Protein AF-A0A8T0H4E7-F1 (afdb_monomer_lite)

InterPro domains:
  IPR002161 Pyridoxal 5'-phosphate synthase subunit PdxT/SNO [PF01174] (1-111)
  IPR002161 Pyridoxal 5'-phosphate synthase subunit PdxT/SNO [PIRSF005639] (1-118)
  IPR002161 Pyridoxal 5'-phosphate synthase subunit PdxT/SNO [PS51130] (1-142)
  IPR002161 Pyridoxal 5'-phosphate synthase subunit PdxT/SNO [PTHR31559] (1-111)
  IPR029062 Class I glutamine amidotransferase-like [G3DSA:3.40.50.880] (1-123)
  IPR029062 Class I glutamine amidotransferase-like [SSF52317] (5-111)

Radius of gyration: 15.37 Å; chains: 1; bounding box: 37×36×42 Å

Structure (mmCIF, N/CA/C/O backbone):
data_AF-A0A8T0H4E7-F1
#
_entry.id   AF-A0A8T0H4E7-F1
#
loop_
_atom_site.group_PDB
_atom_site.id
_atom_site.type_symbol
_atom_site.label_atom_id
_atom_site.label_alt_id
_atom_site.label_comp_id
_atom_site.label_asym_id
_atom_site.label_entity_id
_atom_site.label_seq_id
_atom_site.pdbx_PDB_ins_code
_atom_site.Cartn_x
_atom_site.Cartn_y
_atom_site.Cartn_z
_atom_site.occupancy
_atom_site.B_iso_or_equiv
_atom_site.auth_seq_id
_atom_site.auth_comp_id
_atom_site.auth_asym_id
_atom_site.auth_atom_id
_atom_site.pdbx_PDB_model_num
ATOM 1 N N . MET A 1 1 ? 3.906 6.409 13.443 1.00 76.38 1 MET A N 1
ATOM 2 C CA . MET A 1 1 ? 2.557 6.799 12.987 1.00 76.38 1 MET A CA 1
ATOM 3 C C . MET A 1 1 ? 1.500 6.379 13.993 1.00 76.38 1 MET A C 1
ATOM 5 O O . MET A 1 1 ? 1.150 7.222 14.802 1.00 76.38 1 MET A O 1
ATOM 9 N N . ALA A 1 2 ? 1.105 5.104 14.060 1.00 83.75 2 ALA A N 1
ATOM 10 C CA . ALA A 1 2 ? 0.027 4.623 14.939 1.00 83.75 2 ALA A CA 1
ATOM 11 C C . ALA A 1 2 ? 0.078 5.129 16.395 1.00 83.75 2 ALA A C 1
ATOM 13 O O . ALA A 1 2 ? -0.837 5.810 16.832 1.00 83.75 2 ALA A O 1
ATOM 14 N N . LYS A 1 3 ? 1.197 4.924 17.109 1.00 85.31 3 LYS A N 1
ATOM 15 C CA . LYS A 1 3 ? 1.351 5.390 18.505 1.00 85.31 3 LYS A CA 1
ATOM 16 C C . LYS A 1 3 ? 1.148 6.900 18.689 1.00 85.31 3 LYS A C 1
ATOM 18 O O . LYS A 1 3 ? 0.689 7.344 19.733 1.00 85.31 3 LYS A O 1
ATOM 23 N N . LEU A 1 4 ? 1.531 7.700 17.691 1.00 87.69 4 LEU A N 1
ATOM 24 C CA . LEU A 1 4 ? 1.355 9.152 17.736 1.00 87.69 4 LEU A CA 1
ATOM 25 C C . LEU A 1 4 ? -0.102 9.532 17.458 1.00 87.69 4 LEU A C 1
ATOM 27 O O . LEU A 1 4 ? -0.629 10.423 18.116 1.00 87.69 4 LEU A O 1
ATOM 31 N N . ALA A 1 5 ? -0.747 8.851 16.509 1.00 88.50 5 ALA A N 1
ATOM 32 C CA . ALA A 1 5 ? -2.164 9.040 16.228 1.00 88.50 5 ALA A CA 1
ATOM 33 C C . ALA A 1 5 ? -3.026 8.659 17.441 1.00 88.50 5 ALA A C 1
ATOM 35 O O . ALA A 1 5 ? -3.942 9.396 17.785 1.00 88.50 5 ALA A O 1
ATOM 36 N N . GLU A 1 6 ? -2.680 7.578 18.139 1.00 88.44 6 GLU A N 1
ATOM 37 C CA . GLU A 1 6 ? -3.348 7.133 19.364 1.00 88.44 6 GLU A CA 1
ATOM 38 C C . GLU A 1 6 ? -3.171 8.152 20.492 1.00 88.44 6 GLU A C 1
ATOM 40 O O . GLU A 1 6 ? -4.150 8.655 21.042 1.00 88.44 6 GLU A O 1
ATOM 45 N N . LYS A 1 7 ? -1.919 8.551 20.770 1.00 90.19 7 LYS A N 1
ATOM 46 C CA . LYS A 1 7 ? -1.595 9.534 21.815 1.00 90.19 7 LYS A CA 1
ATOM 47 C C . LYS A 1 7 ? -2.339 10.861 21.629 1.00 90.19 7 LYS A C 1
ATOM 49 O O . LYS A 1 7 ? -2.715 11.487 22.614 1.00 90.19 7 LYS A O 1
ATOM 54 N N . ASN A 1 8 ? -2.552 11.279 20.382 1.00 93.88 8 ASN A N 1
ATOM 55 C CA . ASN A 1 8 ? -3.257 12.517 20.046 1.00 93.88 8 ASN A CA 1
ATOM 56 C C . ASN A 1 8 ? -4.742 12.305 19.699 1.00 93.88 8 ASN A C 1
ATOM 58 O O . ASN A 1 8 ? -5.394 13.250 19.266 1.00 93.88 8 ASN A O 1
ATOM 62 N N . LYS A 1 9 ? -5.285 11.090 19.869 1.00 91.50 9 LYS A N 1
ATOM 63 C CA . LYS A 1 9 ? -6.686 10.740 19.567 1.00 91.50 9 LYS A CA 1
ATOM 64 C C . LYS A 1 9 ? -7.119 11.109 18.138 1.00 91.50 9 LYS A C 1
ATOM 66 O O . LYS A 1 9 ? -8.251 11.519 17.908 1.00 91.50 9 LYS A O 1
ATOM 71 N N . LEU A 1 10 ? -6.216 10.954 17.168 1.00 92.62 10 LEU A N 1
ATOM 72 C CA . LEU A 1 10 ? -6.432 11.349 15.771 1.00 92.62 10 LEU A CA 1
ATOM 73 C C . LEU A 1 10 ? -7.152 10.287 14.934 1.00 92.62 10 LEU A C 1
ATOM 75 O O . LEU A 1 10 ? -7.646 10.608 13.859 1.00 92.62 10 LEU A O 1
ATOM 79 N N . PHE A 1 11 ? -7.237 9.039 15.403 1.00 90.75 11 PHE A N 1
ATOM 80 C CA . PHE A 1 11 ? -7.870 7.948 14.653 1.00 90.75 11 PHE A CA 1
ATOM 81 C C . PHE A 1 11 ? -9.293 8.264 14.161 1.00 90.75 11 PHE A C 1
ATOM 83 O O . PHE A 1 11 ? -9.542 8.052 12.976 1.00 90.75 11 PHE A O 1
ATOM 90 N N . PRO A 1 12 ? -10.211 8.813 14.985 1.00 91.62 12 PRO A N 1
ATOM 91 C CA . PRO A 1 12 ? -11.553 9.152 14.516 1.00 91.62 12 PRO A CA 1
ATOM 92 C C . PRO A 1 12 ? -11.538 10.176 13.376 1.00 91.62 12 PRO A C 1
ATOM 94 O O . PRO A 1 12 ? -12.178 9.961 12.354 1.00 91.62 12 PRO A O 1
ATOM 97 N N . ALA A 1 13 ? -10.750 11.247 13.516 1.00 92.00 13 ALA A N 1
ATOM 98 C CA . ALA A 1 13 ? -10.654 12.302 12.508 1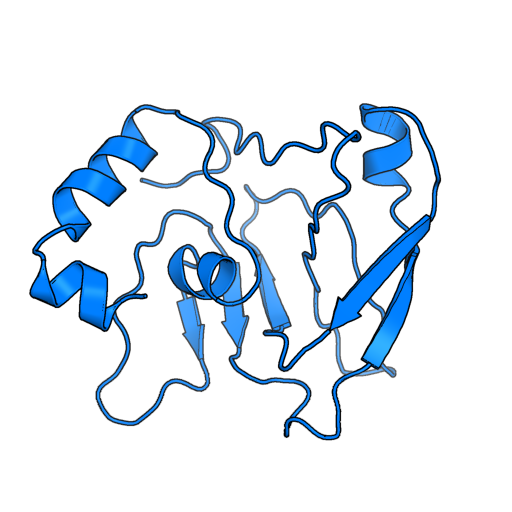.00 92.00 13 ALA A CA 1
ATOM 99 C C . ALA A 1 13 ? -10.009 11.807 11.204 1.00 92.00 13 ALA A C 1
ATOM 101 O O . ALA A 1 13 ? -10.430 12.191 10.119 1.00 92.00 13 ALA A O 1
ATOM 102 N N . LEU A 1 14 ? -9.005 10.933 11.301 1.00 89.62 14 LEU A N 1
ATOM 103 C CA . LEU A 1 14 ? -8.337 10.351 10.139 1.00 89.62 14 LEU A CA 1
ATOM 104 C C . LEU A 1 14 ? -9.240 9.360 9.390 1.00 89.62 14 LEU A C 1
ATOM 106 O O . LEU A 1 14 ? -9.259 9.374 8.162 1.00 89.62 14 LEU A O 1
ATOM 110 N N . ARG A 1 15 ? -10.020 8.542 10.111 1.00 89.19 15 ARG A N 1
ATOM 111 C CA . ARG A 1 15 ? -11.021 7.651 9.499 1.00 89.19 15 ARG A CA 1
ATOM 112 C C . ARG A 1 15 ? -12.136 8.451 8.828 1.00 89.19 15 ARG A C 1
ATOM 114 O O . ARG A 1 15 ? -12.526 8.127 7.714 1.00 89.19 15 ARG A O 1
ATOM 121 N N . GLU A 1 16 ? -12.599 9.525 9.463 1.00 89.38 16 GLU A N 1
ATOM 122 C CA . GLU A 1 16 ? -13.592 10.425 8.868 1.00 89.38 16 GLU A CA 1
ATOM 123 C C . GLU A 1 16 ? -13.056 11.119 7.611 1.00 89.38 16 GLU A C 1
ATOM 125 O O . GLU A 1 16 ? -13.731 11.186 6.587 1.00 89.38 16 GLU A O 1
ATOM 130 N N . PHE A 1 17 ? -11.800 11.568 7.644 1.00 86.75 17 PHE A N 1
ATOM 131 C CA . PHE A 1 17 ? -11.142 12.119 6.465 1.00 86.75 17 PHE A CA 1
ATOM 132 C C . PHE A 1 17 ? -11.109 11.104 5.312 1.00 86.75 17 PHE A C 1
ATOM 134 O O . PHE A 1 17 ? -11.418 11.472 4.180 1.00 86.75 17 PHE A O 1
ATOM 141 N N . GLY A 1 18 ? -10.814 9.832 5.599 1.00 82.56 18 GLY A N 1
ATOM 142 C CA . GLY A 1 18 ? -10.889 8.748 4.615 1.00 82.56 18 GLY A CA 1
ATOM 143 C C . GLY A 1 18 ? -12.295 8.529 4.057 1.00 82.56 18 GLY A C 1
ATOM 144 O O . GLY A 1 18 ? -12.466 8.457 2.841 1.00 82.56 18 GLY A O 1
ATOM 145 N N . ARG A 1 19 ? -13.318 8.523 4.919 1.00 81.44 19 ARG A N 1
ATOM 146 C CA . ARG A 1 19 ? -14.731 8.396 4.512 1.00 81.44 19 ARG A CA 1
ATOM 147 C C . ARG A 1 19 ? -15.236 9.553 3.669 1.00 81.44 19 ARG A C 1
ATOM 149 O O . ARG A 1 19 ? -16.115 9.358 2.839 1.00 81.44 19 ARG A O 1
ATOM 156 N N . SER A 1 20 ? -14.664 10.743 3.837 1.00 81.44 20 SER A N 1
ATOM 157 C CA . SER A 1 20 ? -15.057 11.930 3.071 1.00 81.44 20 SER A CA 1
ATOM 158 C C . SER A 1 20 ? -14.705 11.864 1.574 1.00 81.44 20 SER A C 1
ATOM 160 O O . SER A 1 20 ? -14.944 12.831 0.851 1.00 81.44 20 SER A O 1
ATOM 162 N N . GLY A 1 21 ? -14.120 10.755 1.100 1.00 74.56 21 GLY A N 1
ATOM 163 C CA . GLY A 1 21 ? -13.754 10.550 -0.304 1.00 74.56 21 GLY A CA 1
ATOM 164 C C . GLY A 1 21 ? -12.565 11.401 -0.750 1.00 74.56 21 GLY A C 1
ATOM 165 O O . GLY A 1 21 ? -12.313 11.549 -1.944 1.00 74.56 21 GLY A O 1
ATOM 166 N N . LYS A 1 22 ? -11.836 11.999 0.201 1.00 77.06 22 LYS A N 1
ATOM 167 C CA . LYS A 1 22 ? -10.617 12.752 -0.086 1.00 77.06 22 LYS A CA 1
ATOM 168 C C . LYS A 1 22 ? -9.474 11.779 -0.386 1.00 77.06 22 LYS A C 1
ATOM 170 O O . LYS A 1 22 ? -9.322 10.790 0.331 1.00 77.06 22 LYS A O 1
ATOM 175 N N . PRO A 1 23 ? -8.631 12.069 -1.391 1.00 78.00 23 PRO A N 1
ATOM 176 C CA . PRO A 1 23 ? -7.498 11.214 -1.706 1.00 78.00 23 PRO A CA 1
ATOM 177 C C . PRO A 1 23 ? -6.497 11.203 -0.545 1.00 78.00 23 PRO A C 1
ATOM 179 O O . PRO A 1 23 ? -6.161 12.250 0.017 1.00 78.00 23 PRO A O 1
ATOM 182 N N . ILE A 1 24 ? -6.009 10.012 -0.199 1.00 79.12 24 ILE A N 1
ATOM 183 C CA . ILE A 1 24 ? -4.982 9.800 0.823 1.00 79.12 24 ILE A CA 1
ATOM 184 C C . ILE A 1 24 ? -3.769 9.166 0.158 1.00 79.12 24 ILE A C 1
ATOM 186 O O . ILE A 1 24 ? -3.895 8.222 -0.617 1.00 79.12 24 ILE A O 1
ATOM 190 N N . TRP A 1 25 ? -2.582 9.655 0.515 1.00 81.25 25 TRP A N 1
ATOM 191 C CA . TRP A 1 25 ? -1.328 9.096 0.038 1.00 81.25 25 TRP A CA 1
ATOM 192 C C . TRP A 1 25 ? -0.471 8.560 1.183 1.00 81.25 25 TRP A C 1
ATOM 194 O O . TRP A 1 25 ? -0.014 9.310 2.047 1.00 81.25 25 TRP A O 1
ATOM 204 N N . GLY A 1 26 ? -0.240 7.246 1.180 1.00 80.12 26 GLY A N 1
ATOM 205 C CA . GLY A 1 26 ? 0.661 6.578 2.113 1.00 80.12 26 GLY A CA 1
ATOM 206 C C . GLY A 1 26 ? 1.982 6.184 1.458 1.00 80.12 26 GLY A C 1
ATOM 207 O O . GLY A 1 26 ? 2.012 5.286 0.626 1.00 80.12 26 GLY A O 1
ATOM 208 N N . THR A 1 27 ? 3.094 6.785 1.885 1.00 81.12 27 THR A N 1
ATOM 209 C CA . THR A 1 27 ? 4.447 6.394 1.451 1.00 81.12 27 THR A CA 1
ATOM 210 C C . THR A 1 27 ? 5.150 5.577 2.538 1.00 81.12 27 THR A C 1
ATOM 212 O O . THR A 1 27 ? 5.185 5.976 3.704 1.00 81.12 27 THR A O 1
ATOM 215 N N . CYS A 1 28 ? 5.701 4.407 2.191 1.00 80.69 28 CYS A N 1
ATOM 216 C CA . CYS A 1 28 ? 6.428 3.500 3.098 1.00 80.69 28 CYS A CA 1
ATOM 217 C C . CYS A 1 28 ? 5.693 3.219 4.434 1.00 80.69 28 CYS A C 1
ATOM 219 O O . CYS A 1 28 ? 4.804 2.373 4.499 1.00 80.69 28 CYS A O 1
ATOM 221 N N . ALA A 1 29 ? 6.013 3.938 5.515 1.00 81.62 29 ALA A N 1
ATOM 222 C CA . ALA A 1 29 ? 5.311 3.811 6.794 1.00 81.62 29 ALA A CA 1
ATOM 223 C C . ALA A 1 29 ? 3.836 4.249 6.728 1.00 81.62 29 ALA A C 1
ATOM 225 O O . ALA A 1 29 ? 3.029 3.760 7.518 1.00 81.62 29 ALA A O 1
ATOM 226 N N . GLY A 1 30 ? 3.497 5.154 5.806 1.00 84.31 30 GLY A N 1
ATOM 227 C CA . GLY A 1 30 ? 2.123 5.541 5.496 1.00 84.31 30 GLY A CA 1
ATOM 228 C C . GLY A 1 30 ? 1.336 4.410 4.835 1.00 84.31 30 GLY A C 1
ATOM 229 O O . GLY A 1 30 ? 0.197 4.187 5.218 1.00 84.31 30 GLY A O 1
ATOM 230 N N . LEU A 1 31 ? 1.961 3.638 3.937 1.00 84.56 31 LEU A N 1
ATOM 231 C CA . LEU A 1 31 ? 1.348 2.442 3.343 1.00 84.56 31 LEU A CA 1
ATOM 232 C C . LEU A 1 31 ? 1.008 1.413 4.428 1.00 84.56 31 LEU A C 1
ATOM 234 O O . LEU A 1 31 ? -0.128 0.969 4.518 1.00 84.56 31 LEU A O 1
ATOM 238 N N . ILE A 1 32 ? 1.966 1.102 5.314 1.00 85.19 32 ILE A N 1
ATOM 239 C CA . ILE A 1 32 ? 1.720 0.193 6.449 1.00 85.19 32 ILE A CA 1
ATOM 240 C C . ILE A 1 32 ? 0.558 0.704 7.307 1.00 85.19 32 ILE A C 1
ATOM 242 O O . ILE A 1 32 ? -0.196 -0.092 7.843 1.00 85.19 32 ILE A O 1
ATOM 246 N N . PHE A 1 33 ? 0.436 2.022 7.484 1.00 88.12 33 PHE A N 1
ATOM 247 C CA . PHE A 1 33 ? -0.621 2.609 8.301 1.00 88.12 33 PHE A CA 1
ATOM 248 C C . PHE A 1 33 ? -2.008 2.513 7.648 1.00 88.12 33 PHE A C 1
ATOM 250 O O . PHE A 1 33 ? -2.979 2.403 8.386 1.00 88.12 33 PHE A O 1
ATOM 257 N N . LEU A 1 34 ? -2.101 2.532 6.315 1.00 88.50 34 LEU A N 1
ATOM 258 C CA . LEU A 1 34 ? -3.362 2.421 5.564 1.00 88.50 34 LEU A CA 1
ATOM 259 C C . LEU A 1 34 ? -3.773 0.979 5.249 1.00 88.50 34 LEU A C 1
ATOM 261 O O . LEU A 1 34 ? -4.931 0.739 4.940 1.00 88.50 34 LEU A O 1
ATOM 265 N N . ALA A 1 35 ? -2.849 0.025 5.317 1.00 87.12 35 ALA A N 1
ATOM 266 C CA . ALA A 1 35 ? -3.165 -1.376 5.076 1.00 87.12 35 ALA A CA 1
ATOM 267 C C . ALA A 1 35 ? -4.183 -1.911 6.095 1.00 87.12 35 ALA A C 1
ATOM 269 O O . ALA A 1 35 ? -4.095 -1.614 7.289 1.00 87.12 35 ALA A O 1
ATOM 270 N N . ASP A 1 36 ? -5.100 -2.756 5.634 1.00 86.56 36 ASP A N 1
ATOM 271 C CA . ASP A 1 36 ? -6.044 -3.467 6.499 1.00 86.56 36 ASP A CA 1
ATOM 272 C C . ASP A 1 36 ? -5.353 -4.556 7.328 1.00 86.56 36 ASP A C 1
ATOM 274 O O . ASP A 1 36 ? -5.773 -4.863 8.448 1.00 86.56 36 ASP A O 1
ATOM 278 N N . ARG A 1 37 ? -4.278 -5.152 6.795 1.00 87.31 37 ARG A N 1
ATOM 279 C CA . ARG A 1 37 ? -3.549 -6.243 7.452 1.00 87.31 37 ARG A CA 1
ATOM 280 C C . ARG A 1 37 ? -2.052 -5.964 7.433 1.00 87.31 37 ARG A C 1
ATOM 282 O O . ARG A 1 37 ? -1.477 -5.631 6.399 1.00 87.31 37 ARG A O 1
ATOM 289 N N . ALA A 1 38 ? -1.395 -6.142 8.581 1.00 87.31 38 ALA A N 1
ATOM 290 C CA . ALA A 1 38 ? 0.056 -6.018 8.688 1.00 87.31 38 ALA A CA 1
ATOM 291 C C . ALA A 1 38 ? 0.686 -7.162 9.495 1.00 87.31 38 ALA A C 1
ATOM 293 O O . ALA A 1 38 ? 0.257 -7.469 10.606 1.00 87.31 38 ALA A O 1
ATOM 294 N N . SER A 1 39 ? 1.760 -7.741 8.964 1.00 82.94 39 SER A N 1
ATOM 295 C CA . SER A 1 39 ? 2.592 -8.769 9.597 1.00 82.94 39 SER A CA 1
ATOM 296 C C . SER A 1 39 ? 4.009 -8.239 9.889 1.00 82.94 39 SER A C 1
ATOM 298 O O . SER A 1 39 ? 4.416 -7.171 9.417 1.00 82.94 39 SER A O 1
ATOM 300 N N . GLY A 1 40 ? 4.759 -8.925 10.760 1.00 76.06 40 GLY A N 1
ATOM 301 C CA . GLY A 1 40 ? 6.076 -8.452 11.224 1.00 76.06 40 GLY A CA 1
ATOM 302 C C . GLY A 1 40 ? 6.015 -7.266 12.205 1.00 76.06 40 GLY A C 1
ATOM 303 O O . GLY A 1 40 ? 6.955 -6.472 12.312 1.00 76.06 40 GLY A O 1
ATOM 304 N N . VAL A 1 41 ? 4.892 -7.093 12.909 1.00 73.38 41 VAL A N 1
ATOM 305 C CA . VAL A 1 41 ? 4.732 -6.093 13.977 1.00 73.38 41 VAL A CA 1
ATOM 306 C C . VAL A 1 41 ? 5.435 -6.531 15.266 1.00 73.38 41 VAL A C 1
ATOM 308 O O . VAL A 1 41 ? 5.497 -7.712 15.592 1.00 73.38 41 VAL A O 1
ATOM 311 N N . LYS A 1 42 ? 5.988 -5.562 16.011 1.00 67.62 42 LYS A N 1
ATOM 312 C CA . LYS A 1 42 ? 6.616 -5.822 17.317 1.00 67.62 42 LYS A CA 1
ATOM 313 C C . LYS A 1 42 ? 5.572 -6.315 18.329 1.00 67.62 42 LYS A C 1
ATOM 315 O O . LYS A 1 42 ? 4.395 -5.974 18.215 1.00 67.62 42 LYS A O 1
ATOM 320 N N . ALA A 1 43 ? 6.028 -7.048 19.349 1.00 54.00 43 ALA A N 1
ATOM 321 C CA . ALA A 1 43 ? 5.206 -7.433 20.496 1.00 54.00 43 ALA A CA 1
ATOM 322 C C . ALA A 1 43 ? 4.488 -6.198 21.077 1.00 54.00 43 ALA A C 1
ATOM 324 O O . ALA A 1 43 ? 5.123 -5.173 21.337 1.00 54.00 43 ALA A O 1
ATOM 325 N N . GLY A 1 44 ? 3.162 -6.286 21.203 1.00 60.69 44 GLY A N 1
ATOM 326 C CA . GLY A 1 44 ? 2.273 -5.160 21.524 1.00 60.69 44 GLY A CA 1
ATOM 327 C C . GLY A 1 44 ? 1.399 -4.682 20.359 1.00 60.69 44 GLY A C 1
ATOM 328 O O . GLY A 1 44 ? 0.542 -3.832 20.570 1.00 60.69 44 GLY A O 1
ATOM 329 N N . GLY A 1 45 ? 1.582 -5.234 19.154 1.00 68.38 45 GLY A N 1
ATOM 330 C CA . GLY A 1 45 ? 0.765 -4.898 17.989 1.00 68.38 45 GLY A CA 1
ATOM 331 C C . GLY A 1 45 ? 0.974 -3.460 17.505 1.00 68.38 45 GLY A C 1
ATOM 332 O O . GLY A 1 45 ? 1.760 -2.680 18.051 1.00 68.38 45 GLY A O 1
ATOM 333 N N . GLN A 1 46 ? 0.303 -3.105 16.416 1.00 76.62 46 GLN A N 1
ATOM 334 C CA . GLN A 1 46 ? 0.246 -1.729 15.940 1.00 76.62 46 GLN A CA 1
ATOM 335 C C . GLN A 1 46 ? -1.142 -1.492 15.359 1.00 76.62 46 GLN A C 1
ATOM 337 O O . GLN A 1 46 ? -1.519 -2.192 14.425 1.00 76.62 46 GLN A O 1
ATOM 342 N N . GLU A 1 47 ? -1.877 -0.513 15.891 1.00 84.25 47 GLU A N 1
ATOM 343 C CA . GLU A 1 47 ? -3.160 -0.134 15.300 1.00 84.25 47 GLU A CA 1
ATOM 344 C C . GLU A 1 47 ? -2.930 0.433 13.895 1.00 84.25 47 GLU A C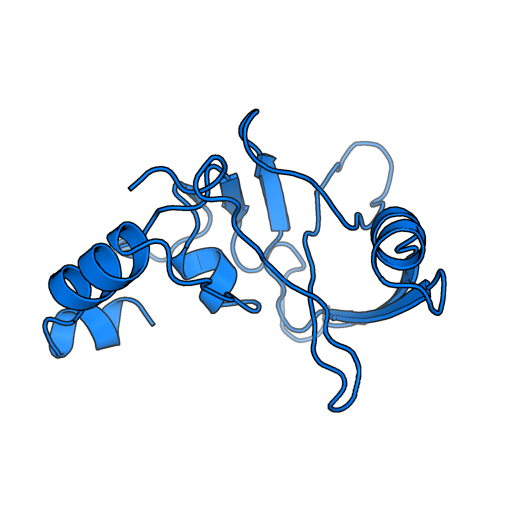 1
ATOM 346 O O . GLU A 1 47 ? -2.050 1.276 13.670 1.00 84.25 47 GLU A O 1
ATOM 351 N N . LEU A 1 48 ? -3.700 -0.077 12.945 1.00 88.50 48 LEU A N 1
ATOM 352 C CA . LEU A 1 48 ? -3.710 0.384 11.569 1.00 88.50 48 LEU A CA 1
ATOM 353 C C . LEU A 1 48 ? -4.880 1.350 11.404 1.00 88.50 48 LEU A C 1
ATOM 355 O O . LEU A 1 48 ? -5.908 1.232 12.077 1.00 88.50 48 LEU A O 1
ATOM 359 N N . LEU A 1 49 ? -4.708 2.342 10.538 1.00 87.69 49 LEU A N 1
ATOM 360 C CA . LEU A 1 49 ? -5.822 3.193 10.154 1.00 87.69 49 LEU A CA 1
ATOM 361 C C . LEU A 1 49 ? -6.842 2.370 9.362 1.00 87.69 49 LEU A C 1
ATOM 363 O O . LEU A 1 49 ? -8.028 2.473 9.671 1.00 87.69 49 LEU A O 1
ATOM 367 N N . GLY A 1 50 ? -6.351 1.522 8.450 1.00 84.81 50 GLY A N 1
ATOM 368 C CA . GLY A 1 50 ? -7.137 0.734 7.499 1.00 84.81 50 GLY A CA 1
ATOM 369 C C . GLY A 1 50 ? -7.455 1.517 6.226 1.00 84.81 50 GLY A C 1
ATOM 370 O O . GLY A 1 50 ? -6.900 2.597 6.004 1.00 84.81 50 GLY A O 1
ATOM 371 N N . GLY A 1 51 ? -8.349 0.966 5.407 1.00 82.31 51 GLY A N 1
ATOM 372 C CA . GLY A 1 51 ? -8.924 1.631 4.237 1.00 82.31 51 GLY A CA 1
ATOM 373 C C . GLY A 1 51 ? -8.270 1.269 2.907 1.00 82.31 51 GLY A C 1
ATOM 374 O O . GLY A 1 51 ? -8.826 1.612 1.867 1.00 82.31 51 GLY A O 1
ATOM 375 N N . LEU A 1 52 ? -7.142 0.558 2.923 1.00 82.94 52 LEU A N 1
ATOM 376 C CA . LEU A 1 52 ? -6.559 -0.096 1.756 1.00 82.94 52 LEU A CA 1
ATOM 377 C C . LEU A 1 52 ? -6.603 -1.614 1.973 1.00 82.94 52 LEU A C 1
ATOM 379 O O . LEU A 1 52 ? -5.935 -2.125 2.878 1.00 82.94 52 LEU A O 1
ATOM 383 N N . ASP A 1 53 ? -7.365 -2.327 1.137 1.00 81.62 53 ASP A N 1
ATOM 384 C CA . ASP A 1 53 ? -7.494 -3.790 1.210 1.00 81.62 53 ASP A CA 1
ATOM 385 C C . ASP A 1 53 ? -6.212 -4.456 0.700 1.00 81.62 53 ASP A C 1
ATOM 387 O O . ASP A 1 53 ? -6.097 -4.857 -0.454 1.00 81.62 53 ASP A O 1
ATOM 391 N N . CYS A 1 54 ? -5.196 -4.502 1.555 1.00 81.25 54 CYS A N 1
ATOM 392 C CA . CYS A 1 54 ? -3.943 -5.177 1.275 1.00 81.25 54 CYS A CA 1
ATOM 393 C C . CYS A 1 54 ? -3.299 -5.735 2.547 1.00 81.25 54 CYS A C 1
ATOM 395 O O . CYS A 1 54 ? -3.550 -5.284 3.673 1.00 81.25 54 CYS A O 1
ATOM 397 N N . SER A 1 55 ? -2.439 -6.730 2.345 1.00 85.44 55 SER A N 1
ATOM 398 C CA . SER A 1 55 ? -1.666 -7.383 3.394 1.00 85.44 55 SER A CA 1
ATOM 399 C C . SER A 1 55 ? -0.194 -7.010 3.272 1.00 85.44 55 SER A C 1
ATOM 401 O O . SER A 1 55 ? 0.489 -7.407 2.330 1.00 85.44 55 SER A O 1
ATOM 403 N N . VAL A 1 56 ? 0.315 -6.267 4.252 1.00 84.62 56 VAL A N 1
ATOM 404 C CA . VAL A 1 56 ? 1.682 -5.734 4.248 1.00 84.62 56 VAL A CA 1
ATOM 405 C C . VAL A 1 56 ? 2.579 -6.466 5.243 1.00 84.62 56 VAL A C 1
ATOM 407 O O . VAL A 1 56 ? 2.188 -6.724 6.377 1.00 84.62 56 VAL A O 1
ATOM 410 N N . HIS A 1 57 ? 3.832 -6.720 4.879 1.00 82.94 57 HIS A N 1
ATOM 411 C CA . HIS A 1 57 ? 4.869 -7.202 5.787 1.00 82.94 57 HIS A CA 1
ATOM 412 C C . HIS A 1 57 ? 5.946 -6.153 6.022 1.00 82.94 57 HIS A C 1
ATOM 414 O O . HIS A 1 57 ? 6.555 -5.602 5.101 1.00 82.94 57 HIS A O 1
ATOM 420 N N . ARG A 1 58 ? 6.211 -5.870 7.297 1.00 80.94 58 ARG A N 1
ATOM 421 C CA . ARG A 1 58 ? 7.176 -4.840 7.689 1.00 80.94 58 ARG A CA 1
ATOM 422 C C . ARG A 1 58 ? 8.615 -5.319 7.521 1.00 80.94 58 ARG A C 1
ATOM 424 O O . ARG A 1 58 ? 8.944 -6.431 7.913 1.00 80.94 58 ARG A O 1
ATOM 431 N N . ASN A 1 59 ? 9.485 -4.427 7.037 1.00 72.56 59 ASN A N 1
ATOM 432 C CA . ASN A 1 59 ? 10.924 -4.668 6.851 1.00 72.56 59 ASN A CA 1
ATOM 433 C C . ASN A 1 59 ? 11.227 -5.989 6.111 1.00 72.56 59 ASN A C 1
ATOM 435 O O . ASN A 1 59 ? 12.114 -6.732 6.527 1.00 72.56 59 ASN A O 1
ATOM 439 N N . PHE A 1 60 ? 10.481 -6.303 5.048 1.00 70.75 60 PHE A N 1
ATOM 440 C CA . PHE A 1 60 ? 10.642 -7.569 4.325 1.00 70.75 60 PHE A CA 1
ATOM 441 C C . PHE A 1 60 ? 12.062 -7.743 3.757 1.00 70.75 60 PHE A C 1
ATOM 443 O O . PHE A 1 60 ? 12.654 -8.808 3.879 1.00 70.75 60 PHE A O 1
ATOM 450 N N . PHE A 1 61 ? 12.657 -6.661 3.249 1.00 65.06 61 PHE A N 1
ATOM 451 C CA . PHE A 1 61 ? 14.011 -6.666 2.683 1.00 65.06 61 PHE A CA 1
ATOM 452 C C . PHE A 1 61 ? 15.137 -6.753 3.735 1.00 65.06 61 PHE A C 1
ATOM 454 O O . PHE A 1 61 ? 16.315 -6.815 3.392 1.00 65.06 61 PHE A O 1
ATOM 461 N N . GLY A 1 62 ? 14.805 -6.801 5.028 1.00 66.50 62 GLY A N 1
ATOM 462 C CA . GLY A 1 62 ? 15.767 -6.993 6.110 1.00 66.50 62 GLY A CA 1
ATOM 463 C C . GLY A 1 62 ? 16.324 -5.692 6.695 1.00 66.50 62 GLY A C 1
ATOM 464 O O . GLY A 1 62 ? 15.593 -4.727 6.934 1.00 66.50 62 GLY A O 1
ATOM 465 N N . SER A 1 63 ? 17.614 -5.708 7.041 1.00 66.38 63 SER A N 1
ATOM 466 C CA . SER A 1 63 ? 18.266 -4.620 7.783 1.00 66.38 63 SER A CA 1
ATOM 467 C C . SER A 1 63 ? 18.491 -3.370 6.920 1.00 66.38 63 SER A C 1
ATOM 469 O O . SER A 1 63 ? 18.366 -3.414 5.701 1.00 66.38 63 SER A O 1
ATOM 471 N N . GLN A 1 64 ? 18.873 -2.249 7.544 1.00 62.19 64 GLN A N 1
ATOM 472 C CA . GLN A 1 64 ? 19.181 -0.996 6.836 1.00 62.19 64 GLN A CA 1
ATOM 473 C C . GLN A 1 64 ? 20.217 -1.182 5.711 1.00 62.19 64 GLN A C 1
ATOM 475 O O . GLN A 1 64 ? 20.128 -0.491 4.699 1.00 62.19 64 GLN A O 1
ATOM 480 N N . LEU A 1 65 ? 21.154 -2.127 5.869 1.00 63.62 65 LEU A N 1
ATOM 481 C CA . LEU A 1 65 ? 22.205 -2.436 4.890 1.00 63.62 65 LEU A CA 1
ATOM 482 C C . LEU A 1 65 ? 21.672 -3.056 3.592 1.00 63.62 65 LEU A C 1
ATOM 484 O O . LEU A 1 65 ? 22.362 -3.024 2.584 1.00 63.62 65 LEU A O 1
ATOM 488 N N . ASN A 1 66 ? 20.442 -3.569 3.604 1.00 68.81 66 ASN A N 1
ATOM 489 C CA . ASN A 1 66 ? 19.790 -4.150 2.433 1.00 68.81 66 ASN A CA 1
ATOM 490 C C . ASN A 1 66 ? 18.924 -3.123 1.684 1.00 68.81 66 ASN A C 1
ATOM 492 O O . ASN A 1 66 ? 18.058 -3.506 0.903 1.00 68.81 66 ASN A O 1
ATOM 496 N N . SER A 1 67 ? 19.091 -1.827 1.966 1.00 73.81 67 SER A N 1
ATOM 497 C CA . SER A 1 67 ? 18.394 -0.777 1.221 1.00 73.81 67 SER A CA 1
ATOM 498 C C . SER A 1 67 ? 19.024 -0.635 -0.160 1.00 73.81 67 SER A C 1
ATOM 500 O O . SER A 1 67 ? 20.247 -0.615 -0.278 1.00 73.81 67 SER A O 1
ATOM 502 N N . PHE A 1 68 ? 18.200 -0.520 -1.194 1.00 77.50 68 PHE A N 1
ATOM 503 C CA . PHE A 1 68 ? 18.665 -0.434 -2.575 1.00 77.50 68 PHE A CA 1
ATOM 504 C C . PHE A 1 68 ? 17.815 0.540 -3.381 1.00 77.50 68 PHE A C 1
ATOM 506 O O . PHE A 1 68 ? 16.746 0.980 -2.951 1.00 77.50 68 PHE A O 1
ATOM 513 N N . GLU A 1 69 ? 18.307 0.873 -4.564 1.00 81.81 69 GLU A N 1
ATOM 514 C CA . GLU A 1 69 ? 17.590 1.670 -5.546 1.00 81.81 69 GLU A CA 1
ATOM 515 C C . GLU A 1 69 ? 17.549 0.911 -6.865 1.00 81.81 69 GLU A C 1
ATOM 517 O O . GLU A 1 69 ? 18.499 0.204 -7.205 1.00 81.81 69 GLU A O 1
ATOM 522 N N . VAL A 1 70 ? 16.451 1.045 -7.600 1.00 80.69 70 VAL A N 1
ATOM 523 C CA . VAL A 1 70 ? 16.266 0.370 -8.885 1.00 80.69 70 VAL A CA 1
ATOM 524 C C . VAL A 1 70 ? 15.398 1.214 -9.809 1.00 80.69 70 VAL A C 1
ATOM 526 O O . VAL A 1 70 ? 14.513 1.936 -9.355 1.00 80.69 70 VAL A O 1
ATOM 529 N N . GLU A 1 71 ? 15.647 1.119 -11.112 1.00 82.88 71 GLU A N 1
ATOM 530 C CA . GLU A 1 71 ? 14.715 1.602 -12.131 1.00 82.88 71 GLU A CA 1
ATOM 531 C C . GLU A 1 71 ? 13.554 0.610 -12.248 1.00 82.88 71 GLU A C 1
ATOM 533 O O . GLU A 1 71 ? 13.718 -0.512 -12.727 1.00 82.88 71 GLU A O 1
ATOM 538 N N . LEU A 1 72 ? 12.386 1.015 -11.762 1.00 81.12 72 LEU A N 1
ATOM 539 C CA . LEU A 1 72 ? 11.174 0.214 -11.736 1.00 81.12 72 LEU A CA 1
ATOM 540 C C . LEU A 1 72 ? 10.337 0.496 -12.993 1.00 81.12 72 LEU A C 1
ATOM 542 O O . LEU A 1 72 ? 10.055 1.663 -13.279 1.00 81.12 72 LEU A O 1
ATOM 546 N N . PRO A 1 73 ? 9.907 -0.529 -13.744 1.00 80.50 73 PRO A N 1
ATOM 547 C CA . PRO A 1 73 ? 8.971 -0.337 -14.843 1.00 80.50 73 PRO A CA 1
ATOM 548 C C . PRO A 1 73 ? 7.587 0.068 -14.312 1.00 80.50 73 PRO A C 1
ATOM 550 O O . PRO A 1 73 ? 7.031 -0.585 -13.432 1.00 80.50 73 PRO A O 1
ATOM 553 N N . VAL A 1 74 ? 7.015 1.135 -14.876 1.00 80.25 74 VAL A N 1
ATOM 554 C CA . VAL A 1 74 ? 5.697 1.694 -14.510 1.00 80.25 74 VAL A CA 1
ATOM 555 C C . VAL A 1 74 ? 4.816 1.975 -15.742 1.00 80.25 74 VAL A C 1
ATOM 557 O O . VAL A 1 74 ? 4.329 3.091 -15.936 1.00 80.25 74 VAL A O 1
ATOM 560 N N . PRO A 1 75 ? 4.595 0.980 -16.624 1.00 77.31 75 PRO A N 1
ATOM 561 C CA . PRO A 1 75 ? 3.893 1.190 -17.891 1.00 77.31 75 PRO A CA 1
ATOM 562 C C . PRO A 1 75 ? 2.421 1.587 -17.710 1.00 77.31 75 PRO A C 1
ATOM 564 O O . PRO A 1 75 ? 1.927 2.424 -18.463 1.00 77.31 75 PRO A O 1
ATOM 567 N N . ALA A 1 76 ? 1.735 1.033 -16.701 1.00 73.00 7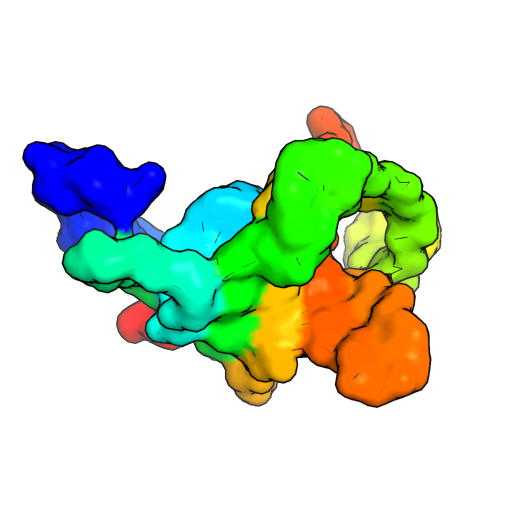6 ALA A N 1
ATOM 568 C CA . ALA A 1 76 ? 0.339 1.361 -16.401 1.00 73.00 76 ALA A CA 1
ATOM 569 C C . ALA A 1 76 ? 0.180 2.861 -16.126 1.00 73.00 76 ALA A C 1
ATOM 571 O O . ALA A 1 76 ? -0.660 3.536 -16.717 1.00 73.00 76 ALA A O 1
ATOM 572 N N . LEU A 1 77 ? 1.081 3.404 -15.317 1.00 71.06 77 LEU A N 1
ATOM 573 C CA . LEU A 1 77 ? 1.088 4.809 -14.961 1.00 71.06 77 LEU A CA 1
ATOM 574 C C . LEU A 1 77 ? 1.439 5.722 -16.140 1.00 71.06 77 LEU A C 1
ATOM 576 O O . LEU A 1 77 ? 0.760 6.721 -16.371 1.00 71.06 77 LEU A O 1
ATOM 580 N N . ALA A 1 78 ? 2.457 5.350 -16.920 1.00 76.75 78 ALA A N 1
ATOM 581 C CA . ALA A 1 78 ? 2.838 6.083 -18.124 1.00 76.75 78 ALA A CA 1
ATOM 582 C C . ALA A 1 78 ? 1.694 6.138 -19.151 1.00 76.75 78 ALA A C 1
ATOM 584 O O . ALA A 1 78 ? 1.541 7.139 -19.846 1.00 76.75 78 ALA A O 1
ATOM 585 N N . SER A 1 79 ? 0.868 5.089 -19.229 1.00 76.81 79 SER A N 1
ATOM 586 C CA . SER A 1 79 ? -0.292 5.052 -20.125 1.00 76.81 79 SER A CA 1
ATOM 587 C C . SER A 1 79 ? -1.449 5.952 -19.677 1.00 76.81 79 SER A C 1
ATOM 589 O O . SER A 1 79 ? -2.176 6.464 -20.524 1.00 76.81 79 SER A O 1
ATOM 591 N N . GLN A 1 80 ? -1.610 6.166 -18.366 1.00 71.38 80 GLN A N 1
ATOM 592 C CA . GLN A 1 80 ? -2.704 6.959 -17.799 1.00 71.38 80 GLN A CA 1
ATOM 593 C C . GLN A 1 80 ? -2.379 8.455 -17.727 1.00 71.38 80 GLN A C 1
ATOM 595 O O . GLN A 1 80 ? -3.200 9.280 -18.116 1.00 71.38 80 GLN A O 1
ATOM 600 N N . GLU A 1 81 ? -1.184 8.808 -17.249 1.00 71.00 81 GLU A N 1
ATOM 601 C CA . GLU A 1 81 ? -0.795 10.202 -16.974 1.00 71.00 81 GLU A CA 1
ATOM 602 C C . GLU A 1 81 ? 0.195 10.766 -18.014 1.00 71.00 81 GLU A C 1
ATOM 604 O O . GLU A 1 81 ? 0.471 11.968 -18.034 1.00 71.00 81 GLU A O 1
ATOM 609 N N . GLY A 1 82 ? 0.725 9.917 -18.903 1.00 69.44 82 GLY A N 1
ATOM 610 C CA . GLY A 1 82 ? 1.839 10.254 -19.790 1.00 69.44 82 GLY A CA 1
ATOM 611 C C . GLY A 1 82 ? 3.190 10.276 -19.059 1.00 69.44 82 GLY A C 1
ATOM 612 O O . GLY A 1 82 ? 3.266 10.423 -17.841 1.00 69.44 82 GLY A O 1
ATOM 613 N N . GLY A 1 83 ? 4.293 10.131 -19.801 1.00 74.62 83 GLY A N 1
ATOM 614 C CA . GLY A 1 83 ? 5.654 10.254 -19.260 1.00 74.62 83 GLY A CA 1
ATOM 615 C C . GLY A 1 83 ? 6.534 9.018 -19.453 1.00 74.62 83 GLY A C 1
ATOM 616 O O . GLY A 1 83 ? 6.366 8.262 -20.407 1.00 74.62 83 GLY A O 1
ATOM 617 N N . SER A 1 84 ? 7.526 8.858 -18.572 1.00 80.00 84 SER A N 1
ATOM 618 C CA . SER A 1 84 ? 8.503 7.763 -18.633 1.00 80.00 84 SER A CA 1
ATOM 619 C C . SER A 1 84 ? 7.872 6.427 -18.245 1.00 80.00 84 SER A C 1
ATOM 621 O O . SER A 1 84 ? 7.137 6.344 -17.265 1.00 80.00 84 SER A O 1
ATOM 623 N N . THR A 1 85 ? 8.222 5.362 -18.969 1.00 83.06 85 THR A N 1
ATOM 624 C CA . THR A 1 85 ? 7.817 3.982 -18.655 1.00 83.06 85 THR A CA 1
ATOM 625 C C . THR A 1 85 ? 8.637 3.356 -17.527 1.00 83.06 85 THR A C 1
ATOM 627 O O . THR A 1 85 ? 8.351 2.228 -17.129 1.00 83.06 85 THR A O 1
ATOM 630 N N . THR A 1 86 ? 9.655 4.054 -17.017 1.00 82.00 86 THR A N 1
ATOM 631 C CA . THR A 1 86 ? 10.435 3.656 -15.838 1.00 82.00 86 THR A CA 1
ATOM 632 C C . THR A 1 86 ? 10.536 4.797 -14.834 1.00 82.00 86 THR A C 1
ATOM 634 O O . THR A 1 86 ? 10.488 5.977 -15.203 1.00 82.00 86 THR A O 1
ATOM 637 N N . CYS A 1 87 ? 10.675 4.449 -13.556 1.00 79.31 87 CYS A N 1
ATOM 638 C CA . CYS A 1 87 ? 10.914 5.399 -12.481 1.00 79.31 87 CYS A CA 1
ATOM 639 C C . CYS A 1 87 ? 12.001 4.907 -11.519 1.00 79.31 87 CYS A C 1
ATOM 641 O O . CYS A 1 87 ? 12.106 3.719 -11.220 1.00 79.31 87 CYS A O 1
ATOM 643 N N . ARG A 1 88 ? 12.782 5.839 -10.966 1.00 82.38 88 ARG A N 1
ATOM 644 C CA . ARG A 1 88 ? 13.752 5.525 -9.913 1.00 82.38 88 ARG A CA 1
ATOM 645 C C . ARG A 1 88 ? 13.026 5.247 -8.598 1.00 82.38 88 ARG A C 1
ATOM 647 O O . ARG A 1 88 ? 12.514 6.167 -7.958 1.00 82.38 88 ARG A O 1
ATOM 654 N N . ALA A 1 89 ? 13.023 3.992 -8.172 1.00 79.88 89 ALA A N 1
ATOM 655 C CA . ALA A 1 89 ? 12.424 3.537 -6.929 1.00 79.88 89 ALA A CA 1
ATOM 656 C C . ALA A 1 89 ? 13.497 3.322 -5.850 1.00 79.88 89 ALA A C 1
ATOM 658 O O . ALA A 1 89 ? 14.483 2.615 -6.055 1.00 79.88 89 ALA A O 1
ATOM 659 N N . VAL A 1 90 ? 13.295 3.939 -4.683 1.00 82.62 90 VAL A N 1
ATOM 660 C CA . VAL A 1 90 ? 14.234 3.916 -3.551 1.00 82.62 90 VAL A CA 1
ATOM 661 C C . VAL A 1 90 ? 13.633 3.104 -2.403 1.00 82.62 90 VAL A C 1
ATOM 663 O O . VAL A 1 90 ? 12.636 3.498 -1.796 1.00 82.62 90 VAL A O 1
ATOM 666 N N . PHE A 1 91 ? 14.252 1.971 -2.079 1.00 77.56 91 PHE A N 1
ATOM 667 C CA . PHE A 1 91 ? 13.764 1.003 -1.101 1.00 77.56 91 PHE A CA 1
ATOM 668 C C . PHE A 1 91 ? 14.567 1.104 0.195 1.00 77.56 91 PHE A C 1
ATOM 670 O O . PHE A 1 91 ? 15.505 0.345 0.430 1.00 77.56 91 PHE A O 1
ATOM 677 N N . ILE A 1 92 ? 14.184 2.028 1.079 1.00 78.50 92 ILE A N 1
ATOM 678 C CA . ILE A 1 92 ? 14.813 2.166 2.403 1.00 78.50 92 ILE A CA 1
ATOM 679 C C . ILE A 1 92 ? 13.952 1.460 3.441 1.00 78.50 92 ILE A C 1
ATOM 681 O O . ILE A 1 92 ? 12.884 1.955 3.811 1.00 78.50 92 ILE A O 1
ATOM 685 N N . ARG A 1 93 ? 14.415 0.291 3.909 1.00 76.75 93 ARG A N 1
ATOM 686 C CA . ARG A 1 93 ? 13.663 -0.587 4.833 1.00 76.75 93 ARG A CA 1
ATOM 687 C C . ARG A 1 93 ? 12.205 -0.777 4.405 1.00 76.75 93 ARG A C 1
ATOM 689 O O . ARG A 1 93 ? 11.282 -0.720 5.225 1.00 76.75 93 ARG A O 1
ATOM 696 N N . ALA A 1 94 ? 12.013 -0.954 3.102 1.00 75.62 94 ALA A N 1
ATOM 697 C CA . ALA A 1 94 ? 10.693 -0.955 2.509 1.00 75.62 94 ALA A CA 1
ATOM 698 C C . ALA A 1 94 ? 9.836 -2.112 3.064 1.00 75.62 94 ALA A C 1
ATOM 700 O O . ALA A 1 94 ? 10.347 -3.212 3.323 1.00 75.62 94 ALA A O 1
ATOM 701 N N . PRO A 1 95 ? 8.535 -1.876 3.293 1.00 78.19 95 PRO A N 1
ATOM 702 C CA . PRO A 1 95 ? 7.576 -2.961 3.427 1.00 78.19 95 PRO A CA 1
ATOM 703 C C . PRO A 1 95 ? 7.376 -3.689 2.090 1.00 78.19 95 PRO A C 1
ATOM 705 O O . PRO A 1 95 ? 7.662 -3.131 1.034 1.00 78.19 95 PRO A O 1
ATOM 708 N N . ALA A 1 96 ? 6.842 -4.906 2.150 1.00 81.31 96 ALA A N 1
ATOM 709 C CA . ALA A 1 96 ? 6.346 -5.643 0.986 1.00 81.31 96 ALA A CA 1
ATOM 710 C C . ALA A 1 96 ? 4.834 -5.861 1.116 1.00 81.31 96 ALA A C 1
ATOM 712 O O . ALA A 1 96 ? 4.364 -6.072 2.236 1.00 81.31 96 ALA A O 1
ATOM 713 N N . ILE A 1 97 ? 4.085 -5.817 0.011 1.00 82.88 97 ILE A N 1
ATOM 714 C CA . ILE A 1 97 ? 2.689 -6.269 -0.027 1.00 82.88 97 ILE A CA 1
ATOM 715 C C . ILE A 1 97 ? 2.690 -7.707 -0.550 1.00 82.88 97 ILE A C 1
ATOM 717 O O . ILE A 1 97 ? 3.411 -8.038 -1.490 1.00 82.88 97 ILE A O 1
ATOM 721 N N . PHE A 1 98 ? 1.940 -8.574 0.120 1.00 77.81 98 PHE A N 1
ATOM 722 C CA . PHE A 1 98 ? 1.827 -9.990 -0.237 1.00 77.81 98 PHE A CA 1
ATOM 723 C C . PHE A 1 98 ? 0.507 -10.346 -0.903 1.00 77.81 98 PHE A C 1
ATOM 725 O O . PHE A 1 98 ? 0.420 -11.384 -1.545 1.00 77.81 98 PHE A O 1
ATOM 732 N N . ASP A 1 99 ? -0.520 -9.543 -0.657 1.00 80.19 99 ASP A N 1
ATOM 733 C CA . ASP A 1 99 ? -1.877 -9.812 -1.099 1.00 80.19 99 ASP A CA 1
ATOM 734 C C . ASP A 1 99 ? -2.623 -8.485 -1.203 1.00 80.19 99 ASP A C 1
ATOM 736 O O . ASP A 1 99 ? -2.485 -7.621 -0.323 1.00 80.19 99 ASP A O 1
ATOM 740 N N . VAL A 1 100 ? -3.405 -8.340 -2.264 1.00 79.94 100 VAL A N 1
ATOM 741 C CA . VAL A 1 100 ? -4.252 -7.182 -2.533 1.00 79.94 100 VAL A CA 1
ATOM 742 C C . VAL A 1 100 ? -5.676 -7.646 -2.792 1.00 79.94 100 VAL A C 1
ATOM 744 O O . VAL A 1 100 ? -5.927 -8.683 -3.403 1.00 79.94 100 VAL A O 1
ATOM 747 N N . GLY A 1 101 ? -6.629 -6.869 -2.296 1.00 75.12 101 GLY A N 1
ATOM 748 C CA . GLY A 1 101 ? -8.040 -7.099 -2.532 1.00 75.12 101 GLY A CA 1
ATOM 749 C C . GLY A 1 101 ? -8.443 -6.815 -3.979 1.00 75.12 101 GLY A C 1
ATOM 750 O O . GLY A 1 101 ? -7.760 -6.081 -4.693 1.00 75.12 101 GLY A O 1
ATOM 751 N N . PRO A 1 102 ? -9.615 -7.310 -4.408 1.00 74.88 102 PRO A N 1
ATOM 752 C CA . PRO A 1 102 ? -10.103 -7.154 -5.780 1.00 74.88 102 PRO A CA 1
ATOM 753 C C . PRO A 1 102 ? -10.417 -5.701 -6.161 1.00 74.88 102 PRO A C 1
ATOM 755 O O . PRO A 1 102 ? -10.622 -5.405 -7.332 1.00 74.88 102 PRO A O 1
ATOM 758 N N . SER A 1 103 ? -10.520 -4.805 -5.178 1.00 72.12 103 SER A N 1
ATOM 759 C CA . SER A 1 103 ? -10.779 -3.385 -5.399 1.00 72.12 103 SER A CA 1
ATOM 760 C C . SER A 1 103 ? -9.506 -2.564 -5.596 1.00 72.12 103 SER A C 1
ATOM 762 O O . SER A 1 103 ? -9.627 -1.370 -5.847 1.00 72.12 103 SER A O 1
ATOM 764 N N . VAL A 1 104 ? -8.316 -3.155 -5.431 1.00 76.69 104 VAL A N 1
ATOM 765 C CA . VAL A 1 104 ? -7.022 -2.466 -5.495 1.00 76.69 104 VAL A CA 1
ATOM 766 C C . VAL A 1 104 ? -6.406 -2.616 -6.879 1.00 76.69 104 VAL A C 1
ATOM 768 O O . VAL A 1 104 ? -6.144 -3.724 -7.335 1.00 76.69 104 VAL A O 1
ATOM 771 N N . ASP A 1 105 ? -6.110 -1.483 -7.511 1.00 76.00 105 ASP A N 1
ATOM 772 C CA . ASP A 1 105 ? -5.377 -1.450 -8.772 1.00 76.00 105 ASP A CA 1
ATOM 773 C C . ASP A 1 105 ? -3.866 -1.401 -8.507 1.00 76.00 105 ASP A C 1
ATOM 775 O O . ASP A 1 105 ? -3.351 -0.471 -7.874 1.00 76.00 105 ASP A O 1
ATOM 779 N N . VAL A 1 106 ? -3.141 -2.406 -9.004 1.00 77.12 106 VAL A N 1
ATOM 780 C CA . VAL A 1 106 ? -1.678 -2.465 -8.912 1.00 77.12 106 VAL A CA 1
ATOM 781 C C . VAL A 1 106 ? -1.066 -1.671 -10.058 1.00 77.12 106 VAL A C 1
ATOM 783 O O . VAL A 1 106 ? -1.304 -1.941 -11.233 1.00 77.12 106 VAL A O 1
ATOM 786 N N . LEU A 1 107 ? -0.262 -0.669 -9.711 1.00 76.38 107 LEU A N 1
ATOM 787 C CA . LEU A 1 107 ? 0.276 0.282 -10.687 1.00 76.38 107 LEU A CA 1
ATOM 788 C C . LEU A 1 107 ? 1.762 0.055 -11.002 1.00 76.38 107 LEU A C 1
ATOM 790 O O . LEU A 1 107 ? 2.258 0.539 -12.021 1.00 76.38 107 LEU A O 1
ATOM 794 N N . ALA A 1 108 ? 2.471 -0.662 -10.129 1.00 76.00 108 ALA A N 1
ATOM 795 C CA . ALA A 1 108 ? 3.873 -1.013 -10.293 1.00 76.00 108 ALA A CA 1
ATOM 796 C C . ALA A 1 108 ? 4.209 -2.255 -9.463 1.00 76.00 108 ALA A C 1
ATOM 798 O O . ALA A 1 108 ? 3.705 -2.413 -8.350 1.00 76.00 108 ALA A O 1
ATOM 799 N N . GLU A 1 109 ? 5.104 -3.090 -9.985 1.00 76.62 109 GLU A N 1
ATOM 800 C CA . GLU A 1 109 ? 5.567 -4.307 -9.324 1.00 76.62 109 GLU A CA 1
ATOM 801 C C . GLU A 1 109 ? 7.077 -4.450 -9.461 1.00 76.62 109 GLU A C 1
ATOM 803 O O . GLU A 1 109 ? 7.666 -4.114 -10.492 1.00 76.62 109 GLU A O 1
ATOM 808 N N . TYR A 1 110 ? 7.702 -4.982 -8.413 1.00 76.44 110 TYR A N 1
ATOM 809 C CA . TYR 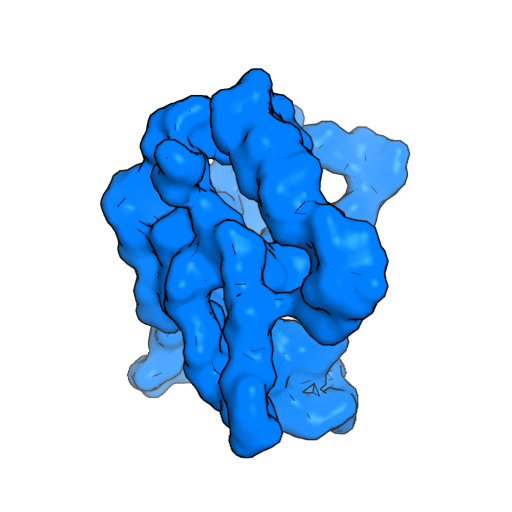A 1 110 ? 9.118 -5.314 -8.416 1.00 76.44 110 TYR A CA 1
ATOM 810 C C . TYR A 1 110 ? 9.282 -6.840 -8.404 1.00 76.44 110 TYR A C 1
ATOM 812 O O . TYR A 1 110 ? 8.907 -7.470 -7.412 1.00 76.44 110 TYR A O 1
ATOM 820 N N . PRO A 1 111 ? 9.845 -7.452 -9.462 1.00 68.88 111 PRO A N 1
ATOM 821 C CA . PRO A 1 111 ? 10.028 -8.896 -9.505 1.00 68.88 111 PRO A CA 1
ATOM 822 C C . PRO A 1 111 ? 11.122 -9.321 -8.517 1.00 68.88 111 PRO A C 1
ATOM 824 O O . PRO A 1 111 ? 12.249 -8.827 -8.583 1.00 68.88 111 PRO A O 1
ATOM 827 N N . LEU A 1 112 ? 10.828 -10.272 -7.625 1.00 68.31 112 LEU A N 1
ATOM 828 C CA . LEU A 1 112 ? 11.884 -11.004 -6.914 1.00 68.31 112 LEU A CA 1
ATOM 829 C C . LEU A 1 112 ? 12.193 -12.323 -7.623 1.00 68.31 112 LEU A C 1
ATOM 831 O O . LEU A 1 112 ? 11.521 -12.732 -8.570 1.00 68.31 112 LEU A O 1
ATOM 835 N N . ALA A 1 113 ? 13.229 -13.002 -7.130 1.00 61.12 113 ALA A N 1
ATOM 836 C CA . ALA A 1 113 ? 13.596 -14.338 -7.573 1.00 61.12 113 ALA A CA 1
ATOM 837 C C . ALA A 1 113 ? 12.395 -15.319 -7.525 1.00 61.12 113 ALA A C 1
ATOM 839 O O . ALA A 1 113 ? 11.505 -15.167 -6.678 1.00 61.12 113 ALA A O 1
ATOM 840 N N . PRO A 1 114 ? 12.364 -16.341 -8.408 1.00 44.56 114 PRO A N 1
ATOM 841 C CA . PRO A 1 114 ? 11.244 -17.277 -8.514 1.00 44.56 114 PRO A CA 1
ATOM 842 C C . PRO A 1 114 ? 10.885 -17.896 -7.156 1.00 44.56 114 PRO A C 1
ATOM 844 O O . PRO A 1 114 ? 11.742 -18.477 -6.493 1.00 44.56 114 PRO A O 1
ATOM 847 N N . GLY A 1 115 ? 9.619 -17.767 -6.747 1.00 49.03 115 GLY A N 1
ATOM 848 C CA . GLY A 1 115 ? 9.113 -18.247 -5.452 1.00 49.03 115 GLY A CA 1
ATOM 849 C C . GLY A 1 115 ? 8.889 -17.161 -4.393 1.00 49.03 115 GLY A C 1
ATOM 850 O O . GLY A 1 115 ? 8.386 -17.469 -3.316 1.00 49.03 115 GLY A O 1
ATOM 851 N N . GLN A 1 116 ? 9.206 -15.897 -4.688 1.00 50.44 116 GLN A N 1
ATOM 852 C CA . GLN A 1 116 ? 8.861 -14.754 -3.842 1.00 50.44 116 GLN A CA 1
ATOM 853 C C . GLN A 1 116 ? 8.125 -13.703 -4.685 1.00 50.44 116 GLN A C 1
ATOM 855 O O . GLN A 1 116 ? 8.723 -12.766 -5.187 1.00 50.44 116 GLN A O 1
ATOM 860 N N . ALA A 1 117 ? 6.818 -13.840 -4.896 1.00 42.03 117 ALA A N 1
ATOM 861 C CA . ALA A 1 117 ? 6.057 -12.702 -5.405 1.00 42.03 117 ALA A CA 1
ATOM 862 C C . ALA A 1 117 ? 5.894 -11.708 -4.246 1.00 42.03 117 ALA A C 1
ATOM 864 O O . ALA A 1 117 ? 5.307 -12.046 -3.218 1.00 42.03 117 ALA A O 1
ATOM 865 N N . VAL A 1 118 ? 6.469 -10.514 -4.373 1.00 51.81 118 VAL A N 1
ATOM 866 C CA . VAL A 1 118 ? 6.039 -9.369 -3.568 1.00 51.81 118 VAL A CA 1
ATOM 867 C C . VAL A 1 118 ? 5.539 -8.321 -4.531 1.00 51.81 118 VAL A C 1
ATOM 869 O O . VAL A 1 118 ? 6.252 -7.861 -5.421 1.00 51.81 118 VAL A O 1
ATOM 872 N N . GLU A 1 119 ? 4.295 -7.940 -4.340 1.00 49.41 119 GLU A N 1
ATOM 873 C CA . GLU A 1 119 ? 3.753 -6.776 -5.002 1.00 49.41 119 GLU A CA 1
ATOM 874 C C . GLU A 1 119 ? 4.334 -5.587 -4.245 1.00 49.41 119 GLU A C 1
ATOM 876 O O . GLU A 1 119 ? 4.070 -5.357 -3.064 1.00 49.41 119 GLU A O 1
ATOM 881 N N . VAL A 1 120 ? 5.253 -4.864 -4.873 1.00 46.03 120 VAL A N 1
ATOM 882 C CA . VAL A 1 120 ? 5.770 -3.640 -4.268 1.00 46.03 120 VAL A CA 1
ATOM 883 C C . VAL A 1 120 ? 5.063 -2.470 -4.911 1.00 46.03 120 VAL A C 1
ATOM 885 O O . VAL A 1 120 ? 5.567 -1.865 -5.852 1.00 46.03 120 VAL A O 1
ATOM 888 N N . LEU A 1 121 ? 3.904 -2.128 -4.353 1.00 45.00 121 LEU A N 1
ATOM 889 C CA . LEU A 1 121 ? 3.198 -0.899 -4.684 1.00 45.00 121 LEU A CA 1
ATOM 890 C C . LEU A 1 121 ? 3.982 0.291 -4.105 1.00 45.00 121 LEU A C 1
ATOM 892 O O . LEU A 1 121 ? 3.757 0.745 -2.979 1.00 45.00 121 LEU A O 1
ATOM 896 N N . LEU A 1 122 ? 4.968 0.771 -4.860 1.00 39.59 122 LEU A N 1
ATOM 897 C CA . LEU A 1 122 ? 5.683 2.005 -4.562 1.00 39.59 122 LEU A CA 1
ATOM 898 C C . LEU A 1 122 ? 5.148 3.138 -5.421 1.00 39.59 122 LEU A C 1
ATOM 900 O O . LEU A 1 122 ? 5.195 3.093 -6.643 1.00 39.59 122 LEU A O 1
ATOM 904 N N . PHE A 1 123 ? 4.763 4.214 -4.747 1.00 35.56 123 PHE A N 1
ATOM 905 C CA . PHE A 1 123 ? 4.703 5.536 -5.347 1.00 35.56 123 PHE A CA 1
ATOM 906 C C . PHE A 1 123 ? 5.616 6.461 -4.568 1.00 35.56 123 PHE A C 1
ATOM 908 O O . PHE A 1 123 ? 5.444 6.615 -3.357 1.00 35.56 123 PHE A O 1
ATOM 915 N N . PHE A 1 124 ? 6.564 7.090 -5.261 1.00 33.00 124 PHE A N 1
ATOM 916 C CA . PHE A 1 124 ? 7.352 8.184 -4.710 1.00 33.00 124 PHE A CA 1
ATOM 917 C C . PHE A 1 124 ? 7.364 9.407 -5.624 1.00 33.00 124 PHE A C 1
ATOM 919 O O . PHE A 1 124 ? 7.362 9.320 -6.848 1.00 33.00 124 PHE A O 1
ATOM 926 N N . THR A 1 125 ? 7.354 10.553 -4.944 1.00 28.31 125 THR A N 1
ATOM 927 C CA . THR A 1 125 ? 7.361 11.936 -5.422 1.00 28.31 125 THR A CA 1
ATOM 928 C C . THR A 1 125 ? 8.527 12.259 -6.359 1.00 28.31 125 THR A C 1
ATOM 930 O O . THR A 1 125 ? 9.685 12.139 -5.960 1.00 28.31 125 THR A O 1
ATOM 933 N N . SER A 1 126 ? 8.222 12.878 -7.499 1.00 25.81 126 SER A N 1
ATOM 934 C CA . SER A 1 126 ? 9.016 13.994 -8.026 1.00 25.81 126 SER A CA 1
ATOM 935 C C . SER A 1 126 ? 8.120 15.232 -8.060 1.00 25.81 126 SER A C 1
ATOM 937 O O . SER A 1 126 ? 6.958 15.141 -8.452 1.00 25.81 126 SER A O 1
ATOM 939 N N . ILE A 1 127 ? 8.660 16.379 -7.635 1.00 29.53 127 ILE A N 1
ATOM 940 C CA . ILE A 1 127 ? 8.011 17.692 -7.409 1.00 29.53 127 ILE A CA 1
ATOM 941 C C . ILE A 1 127 ? 7.321 18.285 -8.666 1.00 29.53 127 ILE A C 1
ATOM 943 O O . ILE A 1 127 ? 6.796 19.395 -8.644 1.00 29.53 127 ILE A O 1
ATOM 947 N N . SER A 1 128 ? 7.235 17.547 -9.772 1.00 23.72 128 SER A N 1
ATOM 948 C CA . SER A 1 128 ? 6.539 17.980 -10.991 1.00 23.72 128 SER A CA 1
ATOM 949 C C . SER A 1 128 ? 5.731 16.887 -11.698 1.00 23.72 128 SER A C 1
ATOM 951 O O . SER A 1 128 ? 5.265 17.112 -12.809 1.00 23.72 128 SER A O 1
ATOM 953 N N . CYS A 1 129 ? 5.512 15.724 -11.082 1.00 25.50 129 CYS A N 1
ATOM 954 C CA . CYS A 1 129 ? 4.693 14.663 -11.673 1.00 25.50 129 CYS A CA 1
ATOM 955 C C . CYS A 1 129 ? 3.488 14.365 -10.781 1.00 25.50 129 CYS A C 1
ATOM 957 O O . CYS A 1 129 ? 3.618 13.791 -9.700 1.00 25.50 129 CYS A O 1
ATOM 959 N N . LYS A 1 130 ? 2.312 14.807 -11.242 1.00 25.09 130 LYS A N 1
ATOM 960 C CA . LYS A 1 130 ? 1.008 14.410 -10.708 1.00 25.09 130 LYS A CA 1
ATOM 961 C C . LYS A 1 130 ? 0.849 12.921 -10.940 1.00 25.09 130 LYS A C 1
ATOM 963 O O . LYS A 1 130 ? 0.651 12.503 -12.067 1.00 25.09 130 LYS A O 1
ATOM 968 N N . ILE A 1 131 ? 0.970 12.142 -9.880 1.00 28.31 131 ILE A N 1
ATOM 969 C CA . ILE A 1 131 ? 0.731 10.712 -9.925 1.00 28.31 131 ILE A CA 1
ATOM 970 C C . ILE A 1 131 ? -0.034 10.371 -8.653 1.00 28.31 131 ILE A C 1
ATOM 972 O O . ILE A 1 131 ? 0.402 10.634 -7.531 1.00 28.31 131 ILE A O 1
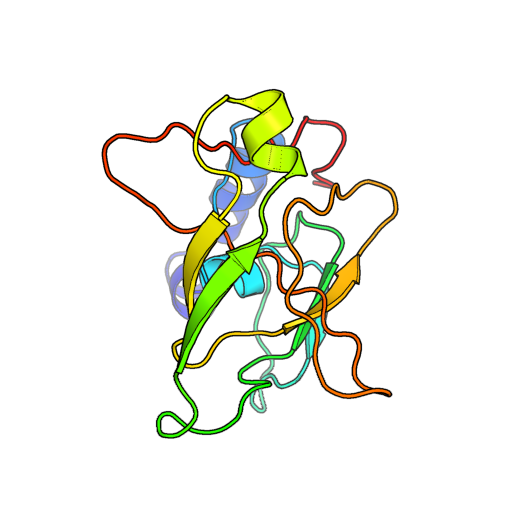ATOM 976 N N . LEU A 1 132 ? -1.250 9.908 -8.884 1.00 29.56 132 LEU A N 1
ATOM 977 C CA . LEU A 1 132 ? -2.396 10.046 -8.017 1.00 29.56 132 LEU A CA 1
ATOM 978 C C . LEU A 1 132 ? -2.728 8.659 -7.466 1.00 29.56 132 LEU A C 1
ATOM 980 O O . LEU A 1 132 ? -3.134 7.784 -8.220 1.00 29.56 132 LEU A O 1
ATOM 984 N N . TYR A 1 133 ? -2.661 8.471 -6.147 1.00 33.72 133 TYR A N 1
ATOM 985 C CA . TYR A 1 133 ? -3.666 7.607 -5.533 1.00 33.72 133 TYR A CA 1
ATOM 986 C C . TYR A 1 133 ? -4.966 8.405 -5.551 1.00 33.72 133 TYR A C 1
ATOM 988 O O . TYR A 1 133 ? -5.353 9.030 -4.562 1.00 33.72 133 TYR A O 1
ATOM 996 N N . LEU A 1 134 ? -5.661 8.397 -6.686 1.00 29.23 134 LEU A N 1
ATOM 997 C CA . LEU A 1 134 ? -7.103 8.360 -6.584 1.00 29.23 134 LEU A CA 1
ATOM 998 C C . LEU A 1 134 ? -7.332 6.927 -6.140 1.00 29.23 134 LEU A C 1
ATOM 1000 O O . LEU A 1 134 ? -7.475 6.023 -6.953 1.00 29.23 134 LEU A O 1
ATOM 1004 N N . LEU A 1 135 ? -7.349 6.724 -4.822 1.00 36.53 135 LEU A N 1
ATOM 1005 C CA . LEU A 1 135 ? -8.325 5.794 -4.298 1.00 36.53 135 LEU A CA 1
ATOM 1006 C C . LEU A 1 135 ? -9.635 6.321 -4.876 1.00 36.53 135 LEU A C 1
ATOM 1008 O O . LEU A 1 135 ? -10.212 7.283 -4.368 1.00 36.53 135 LEU A O 1
ATOM 1012 N N . SER A 1 136 ? -10.027 5.780 -6.035 1.00 33.38 136 SER A N 1
ATOM 1013 C CA . SER A 1 136 ? -11.397 5.881 -6.487 1.00 33.38 136 SER A CA 1
ATOM 1014 C C . SER A 1 136 ? -12.224 5.557 -5.246 1.00 33.38 136 SER A C 1
ATOM 1016 O O . SER A 1 136 ? -11.842 4.639 -4.513 1.00 33.38 136 SER A O 1
ATOM 1018 N N . PRO A 1 137 ? -13.314 6.272 -4.948 1.00 41.44 137 PRO A N 1
ATOM 1019 C CA . PRO A 1 137 ? -14.162 5.917 -3.814 1.00 41.44 137 PRO A CA 1
ATOM 1020 C C . PRO A 1 137 ? -14.561 4.423 -3.802 1.00 41.44 137 PRO A C 1
ATOM 1022 O O . PRO A 1 137 ? -14.937 3.909 -2.757 1.00 41.44 137 PRO A O 1
ATOM 1025 N N . ALA A 1 138 ? -14.412 3.708 -4.928 1.00 38.94 138 ALA A N 1
ATOM 1026 C CA . ALA A 1 138 ? -14.539 2.257 -5.050 1.00 38.94 138 ALA A CA 1
ATOM 1027 C C . ALA A 1 138 ? -13.428 1.405 -4.380 1.00 38.94 138 ALA A C 1
ATOM 1029 O O . ALA A 1 138 ? -13.683 0.257 -4.033 1.00 38.94 138 ALA A O 1
ATOM 1030 N N . CYS A 1 139 ? -12.208 1.924 -4.223 1.00 34.97 139 CYS A N 1
ATOM 1031 C CA . CYS A 1 139 ? -11.025 1.189 -3.756 1.00 34.97 139 CYS A CA 1
ATOM 1032 C C . CYS A 1 139 ? -10.826 1.298 -2.230 1.00 34.97 139 CYS A C 1
ATOM 1034 O O . CYS A 1 139 ? -10.308 0.379 -1.596 1.00 34.97 139 CYS A O 1
ATOM 1036 N N . THR A 1 140 ? -11.291 2.397 -1.624 1.00 47.75 140 THR A N 1
ATOM 1037 C CA . THR A 1 140 ? -11.283 2.593 -0.167 1.00 47.75 140 THR A CA 1
ATOM 1038 C C . THR A 1 140 ? -12.480 1.960 0.518 1.00 47.75 140 THR A C 1
ATOM 1040 O O . THR A 1 140 ? -13.619 2.357 0.274 1.00 47.75 140 THR A O 1
ATOM 1043 N N . ARG A 1 141 ? -12.222 1.046 1.453 1.00 52.28 141 ARG A N 1
ATOM 1044 C CA . ARG A 1 141 ? -13.252 0.367 2.248 1.00 52.28 141 ARG A CA 1
ATOM 1045 C C . ARG A 1 141 ? -13.307 0.951 3.666 1.00 52.28 141 ARG A C 1
ATOM 1047 O O . ARG A 1 141 ? -12.745 0.378 4.593 1.00 52.28 141 ARG A O 1
ATOM 1054 N N . TRP A 1 142 ? -13.925 2.122 3.824 1.00 56.59 142 TRP A N 1
ATOM 1055 C CA . TRP A 1 142 ? -14.082 2.798 5.125 1.00 56.59 142 TRP A CA 1
ATOM 1056 C C . TRP A 1 142 ? -15.456 2.621 5.768 1.00 56.59 142 TRP A C 1
ATOM 1058 O O . TRP A 1 142 ? -16.435 2.428 5.020 1.00 56.59 142 TRP A O 1
#

Foldseek 3Di:
DQVVCVVVVVLVVVLVCLVVLDFDDAAQVHVQQQEPAEPPDDPPDGHHSYFADWYKYFLPLPDQVSKDKDWWQQQQQCVPQNDDRTDIDTGGSGIWTDDGDPQDDQRTADDDDPPDGTRRRHDDDDPPGDDGPSPPVSRTDD

Secondary structure (DSSP, 8-state):
-HHHHHHTT-HHHHHHHHHTT------THHHHHHEEEEESPPTT-------EEEEEETTTT-SGGG-EEEEEE-HHHHHHH-S-SEEEEEESS--EEEEE-TTPPP----PPSTT---B-------TT--------TTTB--

Sequence (142 aa):
MAKLAEKNKLFPALREFGRSGKPIWGTCAGLIFLADRASGVKAGGQELLGGLDCSVHRNFFGSQLNSFEVELPVPALASQEGGSTTCRAVFIRAPAIFDVGPSVDVLAEYPLAPGQ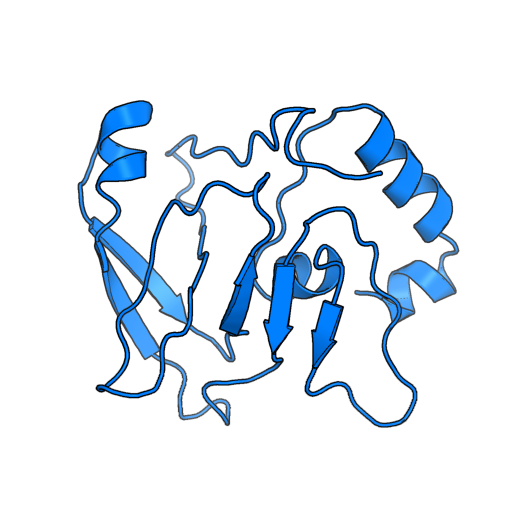AVEVLLFFTSISCKILYLLSPACTRW

pLDDT: mean 70.91, std 18.41, range [23.72, 93.88]

Organism: Ceratodon purpureus (NCBI:txid3225)